Protein AF-A0AA88VRM8-F1 (afdb_monomer_lite)

Foldseek 3Di:
DDDDDDPDDDDDFDKDKDKDAAQDQAFWKQKWLPWIDGAHHGGIDIDTDGQDDPDDWMWIWGDNDDPVVRVVRNVVCPDDSGRPPVDQDDTFTWTKDALPPPRDIDIAIDRPRHDDDFDDDADDDDPGGDYDGD

pLDDT: mean 72.1, std 16.63, range [37.28, 94.19]

Structure (mmCIF, N/CA/C/O backbone):
data_AF-A0AA88VRM8-F1
#
_entry.id   AF-A0AA88VRM8-F1
#
loop_
_atom_site.group_PDB
_atom_site.id
_atom_site.type_symbol
_atom_site.label_atom_id
_atom_site.label_alt_id
_atom_site.label_comp_id
_atom_site.label_asym_id
_atom_site.label_entity_id
_atom_site.label_seq_id
_atom_site.pdbx_PDB_ins_code
_atom_site.Cartn_x
_atom_site.Cartn_y
_atom_site.Cartn_z
_atom_site.occupancy
_atom_site.B_iso_or_equiv
_atom_site.auth_seq_id
_atom_site.auth_comp_id
_atom_site.auth_asym_id
_atom_site.auth_atom_id
_atom_site.pdbx_PDB_model_num
ATOM 1 N N . SER A 1 1 ? -26.534 32.962 40.030 1.00 52.91 1 SER A N 1
ATOM 2 C CA . SER A 1 1 ? -25.283 32.441 39.452 1.00 52.91 1 SER A CA 1
ATOM 3 C C . SER A 1 1 ? -25.661 31.417 38.395 1.00 52.91 1 SER A C 1
ATOM 5 O O . SER A 1 1 ? -26.336 30.461 38.752 1.00 52.91 1 SER A O 1
ATOM 7 N N . ILE A 1 2 ? -25.371 31.661 37.113 1.00 55.50 2 ILE A N 1
ATOM 8 C CA . ILE A 1 2 ? -25.667 30.727 36.009 1.00 55.50 2 ILE A CA 1
ATOM 9 C C . ILE A 1 2 ? -24.394 29.924 35.740 1.00 55.50 2 ILE A C 1
ATOM 11 O O . ILE A 1 2 ? -23.359 30.505 35.428 1.00 55.50 2 ILE A O 1
ATOM 15 N N . PHE A 1 3 ? -24.465 28.603 35.897 1.00 53.59 3 PHE A N 1
ATOM 16 C CA . PHE A 1 3 ? -23.384 27.687 35.535 1.00 53.59 3 PHE A CA 1
ATOM 17 C C . PHE A 1 3 ? -23.498 27.369 34.039 1.00 53.59 3 PHE A C 1
ATOM 19 O O . PHE A 1 3 ? -24.464 26.742 33.611 1.00 53.59 3 PHE A O 1
ATOM 26 N N . ILE A 1 4 ? -22.527 27.815 33.242 1.00 58.81 4 ILE A N 1
ATOM 27 C CA . ILE A 1 4 ? -22.391 27.420 31.836 1.00 58.81 4 ILE A CA 1
ATOM 28 C C . ILE A 1 4 ? -21.626 26.093 31.811 1.00 58.81 4 ILE A C 1
ATOM 30 O O . ILE A 1 4 ? -20.441 26.056 32.133 1.00 58.81 4 ILE A O 1
ATOM 34 N N . PHE A 1 5 ? -22.301 25.002 31.444 1.00 56.22 5 PHE A N 1
ATOM 35 C CA . PHE A 1 5 ? -21.650 23.731 31.125 1.00 56.22 5 PHE A CA 1
ATOM 36 C C . PHE A 1 5 ? -21.178 23.771 29.670 1.00 56.22 5 PHE A C 1
ATOM 38 O O . PHE A 1 5 ? -21.985 23.742 28.743 1.00 56.22 5 PHE A O 1
ATOM 45 N N . ILE A 1 6 ? -19.864 23.855 29.468 1.00 65.12 6 ILE A N 1
ATOM 46 C CA . ILE A 1 6 ? -19.243 23.691 28.152 1.00 65.12 6 ILE A CA 1
ATOM 47 C C . ILE A 1 6 ? -19.193 22.186 27.862 1.00 65.12 6 ILE A C 1
ATOM 49 O O . ILE A 1 6 ? -18.390 21.465 28.452 1.00 65.12 6 ILE A O 1
ATOM 53 N N . PHE A 1 7 ? -20.060 21.703 26.972 1.00 58.47 7 PHE A N 1
ATOM 54 C CA . PHE A 1 7 ? -19.939 20.360 26.407 1.00 58.47 7 PHE A CA 1
ATOM 55 C C . PHE A 1 7 ? -18.825 20.372 25.360 1.00 58.47 7 PHE A C 1
ATOM 57 O O . PHE A 1 7 ? -18.988 20.912 24.267 1.00 58.47 7 PHE A O 1
ATOM 64 N N . ILE A 1 8 ? -17.676 19.797 25.711 1.00 62.50 8 ILE A N 1
ATOM 65 C CA . ILE A 1 8 ? -16.606 19.523 24.753 1.00 62.50 8 ILE A CA 1
ATOM 66 C C . ILE A 1 8 ? -17.032 18.285 23.963 1.00 62.50 8 ILE A C 1
ATOM 68 O O . ILE A 1 8 ? -16.942 17.160 24.453 1.00 62.50 8 ILE A O 1
ATOM 72 N N . PHE A 1 9 ? -17.540 18.493 22.751 1.00 48.81 9 PHE A N 1
ATOM 73 C CA . PHE A 1 9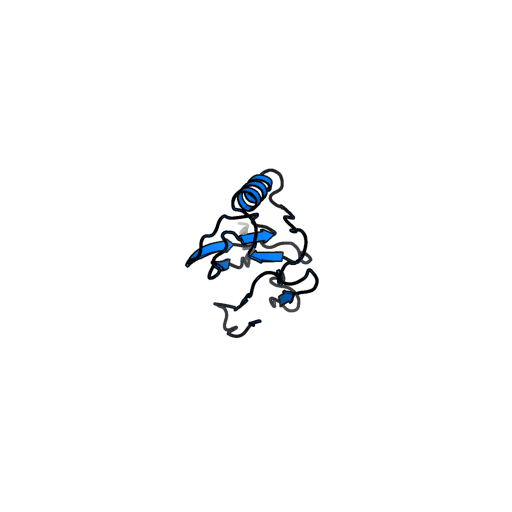 ? -17.748 17.409 21.799 1.00 48.81 9 PHE A CA 1
ATOM 74 C C . PHE A 1 9 ? -16.384 17.009 21.230 1.00 48.81 9 PHE A C 1
ATOM 76 O O . PHE A 1 9 ? -15.798 17.745 20.439 1.00 48.81 9 PHE A O 1
ATOM 83 N N . PHE A 1 10 ? -15.862 15.859 21.655 1.00 50.59 10 PHE A N 1
ATOM 84 C CA . PHE A 1 10 ? -14.703 15.245 21.014 1.00 50.59 10 PHE A CA 1
ATOM 85 C C . PHE A 1 10 ? -15.180 14.514 19.760 1.00 50.59 10 PHE A C 1
ATOM 87 O O . PHE A 1 10 ? -15.915 13.533 19.851 1.00 50.59 10 PHE A O 1
ATOM 94 N N . THR A 1 11 ? -14.773 14.983 18.585 1.00 46.34 11 THR A N 1
ATOM 95 C CA . THR A 1 11 ? -14.882 14.193 17.360 1.00 46.34 11 THR A CA 1
ATOM 96 C C . THR A 1 11 ? -13.735 13.181 17.355 1.00 46.34 11 THR A C 1
ATOM 98 O O . THR A 1 11 ? -12.568 13.551 17.247 1.00 46.34 11 THR A O 1
ATOM 101 N N . SER A 1 12 ? -14.036 11.892 17.532 1.00 50.25 12 SER A N 1
ATOM 102 C CA . SER A 1 12 ? -13.039 10.833 17.345 1.00 50.25 12 SER A CA 1
ATOM 103 C C . SER A 1 12 ? -12.856 10.593 15.848 1.00 50.25 12 SER A C 1
ATOM 105 O O . SER A 1 12 ? -13.790 10.151 15.177 1.00 50.25 12 SER A O 1
ATOM 107 N N . THR A 1 13 ? -11.674 10.882 15.313 1.00 52.72 13 THR A N 1
ATOM 108 C CA . THR A 1 13 ? -11.316 10.506 13.945 1.00 52.72 13 THR A CA 1
ATOM 109 C C . THR A 1 13 ? -10.701 9.104 13.958 1.00 52.72 13 THR A C 1
ATOM 111 O O . THR A 1 13 ? -9.665 8.883 14.580 1.00 52.72 13 THR A O 1
ATOM 114 N N . ASN A 1 14 ? -11.332 8.136 13.289 1.00 62.19 14 ASN A N 1
ATOM 115 C CA . ASN A 1 14 ? -10.767 6.793 13.116 1.00 62.19 14 ASN A CA 1
ATOM 116 C C . ASN A 1 14 ? -9.864 6.779 11.874 1.00 62.19 14 ASN A C 1
ATOM 118 O O . ASN A 1 14 ? -10.312 6.462 10.779 1.00 62.19 14 ASN A O 1
ATOM 122 N N . ALA A 1 15 ? -8.603 7.183 12.023 1.00 68.25 15 ALA A N 1
ATOM 123 C CA . ALA A 1 15 ? -7.612 7.037 10.957 1.00 68.25 15 ALA A CA 1
ATOM 124 C C . ALA A 1 15 ? -7.058 5.602 10.943 1.00 68.25 15 ALA A C 1
ATOM 126 O O . ALA A 1 15 ? -6.747 5.057 12.004 1.00 68.25 15 ALA A O 1
ATOM 127 N N . ALA A 1 16 ? -6.896 5.012 9.757 1.00 81.19 16 ALA A N 1
ATOM 128 C CA . ALA A 1 16 ? -6.173 3.753 9.589 1.00 81.19 16 ALA A CA 1
ATOM 129 C C . ALA A 1 16 ? -4.749 4.020 9.086 1.00 81.19 16 ALA A C 1
ATOM 131 O O . ALA A 1 16 ? -4.516 4.924 8.277 1.00 81.19 16 ALA A O 1
ATOM 132 N N . THR A 1 17 ? -3.803 3.207 9.554 1.00 86.69 17 THR A N 1
ATOM 133 C CA . THR A 1 17 ? -2.421 3.205 9.067 1.00 86.69 17 THR A CA 1
ATOM 134 C C . THR A 1 17 ? -2.179 1.940 8.260 1.00 86.69 17 THR A C 1
ATOM 136 O O . THR A 1 17 ? -2.357 0.834 8.767 1.00 86.69 17 THR A O 1
ATOM 139 N N . PHE A 1 18 ? -1.726 2.113 7.024 1.00 86.50 18 PHE A N 1
ATOM 140 C CA . PHE A 1 18 ? -1.313 1.046 6.126 1.00 86.50 18 PHE A CA 1
ATOM 141 C C . PHE A 1 18 ? 0.207 0.937 6.134 1.00 86.50 18 PHE A C 1
ATOM 143 O O . PHE A 1 18 ? 0.905 1.914 5.867 1.00 86.50 18 PHE A O 1
ATOM 150 N N . ASN A 1 19 ? 0.714 -0.257 6.432 1.00 90.69 19 ASN A N 1
ATOM 151 C CA . ASN A 1 19 ? 2.133 -0.574 6.340 1.00 90.69 19 ASN A CA 1
ATOM 152 C C . ASN A 1 19 ? 2.399 -1.229 4.980 1.00 90.69 19 ASN A C 1
ATOM 154 O O . ASN A 1 19 ? 2.178 -2.425 4.799 1.00 90.69 19 ASN A O 1
ATOM 158 N N . ILE A 1 20 ? 2.826 -0.432 4.006 1.00 88.44 20 ILE A N 1
ATOM 159 C CA . ILE A 1 20 ? 3.066 -0.891 2.637 1.00 88.44 20 ILE A CA 1
ATOM 160 C C . ILE A 1 20 ? 4.497 -1.398 2.558 1.00 88.44 20 ILE A C 1
ATOM 162 O O . ILE A 1 20 ? 5.438 -0.621 2.707 1.00 88.44 20 ILE A O 1
ATOM 166 N N . ARG A 1 21 ? 4.682 -2.695 2.315 1.00 91.12 21 ARG A N 1
ATOM 167 C CA . ARG A 1 21 ? 6.004 -3.318 2.214 1.00 91.12 21 ARG A CA 1
ATOM 168 C C . ARG A 1 21 ? 6.249 -3.833 0.806 1.00 91.12 21 ARG A C 1
ATOM 170 O O . ARG A 1 21 ? 5.501 -4.673 0.314 1.00 91.12 21 ARG A O 1
ATOM 177 N N . ASN A 1 22 ? 7.346 -3.397 0.196 1.00 88.50 22 ASN A N 1
ATOM 178 C CA . ASN A 1 22 ? 7.764 -3.927 -1.091 1.00 88.50 22 ASN A CA 1
ATOM 179 C C . ASN A 1 22 ? 8.691 -5.134 -0.899 1.00 88.50 22 ASN A C 1
ATOM 181 O O . ASN A 1 22 ? 9.797 -4.998 -0.389 1.00 88.50 22 ASN A O 1
ATOM 185 N N . ASN A 1 23 ? 8.256 -6.316 -1.331 1.00 90.06 23 ASN A N 1
ATOM 186 C CA . ASN A 1 23 ? 9.093 -7.522 -1.399 1.00 90.06 23 ASN A CA 1
ATOM 187 C C . ASN A 1 23 ? 9.403 -7.937 -2.852 1.00 90.06 23 ASN A C 1
ATOM 189 O O . ASN A 1 23 ? 9.907 -9.034 -3.088 1.00 90.06 23 ASN A O 1
ATOM 193 N N . SER A 1 24 ? 9.063 -7.092 -3.825 1.00 83.88 24 SER A N 1
ATOM 194 C CA . SER A 1 24 ? 9.299 -7.322 -5.248 1.00 83.88 24 SER A CA 1
ATOM 195 C C . SER A 1 24 ? 10.651 -6.739 -5.689 1.00 83.88 24 SER A C 1
ATOM 197 O O . SER A 1 24 ? 11.176 -5.843 -5.026 1.00 83.88 24 SER A O 1
ATOM 199 N N . PRO A 1 25 ? 11.223 -7.197 -6.820 1.00 83.00 25 PRO A N 1
ATOM 200 C CA . PRO A 1 25 ? 12.443 -6.612 -7.379 1.00 83.00 25 PRO A CA 1
ATOM 201 C C . PRO A 1 25 ? 12.218 -5.254 -8.073 1.00 83.00 25 PRO A C 1
ATOM 203 O O . PRO A 1 25 ? 13.187 -4.647 -8.524 1.00 83.00 25 PRO A O 1
ATOM 206 N N . PHE A 1 26 ? 10.970 -4.794 -8.206 1.00 79.06 26 PHE A N 1
ATOM 207 C CA . PHE A 1 26 ? 10.624 -3.516 -8.833 1.00 79.06 26 PHE A CA 1
ATOM 208 C C . PHE A 1 26 ? 10.523 -2.415 -7.778 1.00 79.06 26 PHE A C 1
ATOM 210 O O . PHE A 1 26 ? 10.171 -2.698 -6.639 1.00 79.06 26 PHE A O 1
ATOM 217 N N . THR A 1 27 ? 10.817 -1.167 -8.142 1.00 80.31 27 THR A N 1
ATOM 218 C CA . THR A 1 27 ? 10.765 -0.023 -7.219 1.00 80.31 27 THR A CA 1
ATOM 219 C C . THR A 1 27 ? 9.482 0.770 -7.429 1.00 80.31 27 THR A C 1
ATOM 221 O O . THR A 1 27 ? 9.262 1.298 -8.516 1.00 80.31 27 THR A O 1
ATOM 224 N N . GLY A 1 28 ? 8.695 0.945 -6.366 1.00 78.12 28 GLY A N 1
ATOM 225 C CA . GLY A 1 28 ? 7.541 1.846 -6.378 1.00 78.12 28 GLY A CA 1
ATOM 226 C C . GLY A 1 28 ? 6.294 1.291 -5.705 1.00 78.12 28 GLY A C 1
ATOM 227 O O . GLY A 1 28 ? 6.025 0.092 -5.730 1.00 78.12 28 GLY A O 1
ATOM 228 N N . ALA A 1 29 ? 5.530 2.198 -5.108 1.00 78.25 29 ALA A N 1
ATOM 229 C CA . ALA A 1 29 ? 4.147 1.979 -4.727 1.00 78.25 29 ALA A CA 1
ATOM 230 C C . ALA A 1 29 ? 3.358 3.275 -4.932 1.00 78.25 29 ALA A C 1
ATOM 232 O O . ALA A 1 29 ? 3.882 4.364 -4.688 1.00 78.25 29 ALA A O 1
ATOM 233 N N . ASP A 1 30 ? 2.103 3.154 -5.335 1.00 76.44 30 ASP A N 1
ATOM 234 C CA . ASP A 1 30 ? 1.150 4.247 -5.458 1.00 76.44 30 ASP A CA 1
ATOM 235 C C . ASP A 1 30 ? -0.030 4.023 -4.509 1.00 76.44 30 ASP A C 1
ATOM 237 O O . ASP A 1 30 ? -0.443 2.892 -4.252 1.00 76.44 30 ASP A O 1
ATOM 241 N N . ALA A 1 31 ? -0.565 5.116 -3.975 1.00 75.38 31 ALA A N 1
ATOM 242 C CA . ALA A 1 31 ? -1.744 5.114 -3.128 1.00 75.38 31 ALA A CA 1
ATOM 243 C C . ALA A 1 31 ? -2.682 6.260 -3.498 1.00 75.38 31 ALA A C 1
ATOM 245 O O . ALA A 1 31 ? -2.246 7.382 -3.779 1.00 75.38 31 ALA A O 1
ATOM 246 N N . VAL A 1 32 ? -3.984 6.011 -3.436 1.00 71.56 32 VAL A N 1
ATOM 247 C CA . VAL A 1 32 ? -4.999 7.059 -3.553 1.00 71.56 32 VAL A CA 1
ATOM 248 C C . VAL A 1 32 ? -5.821 7.069 -2.271 1.00 71.56 32 VAL A C 1
ATOM 250 O O . VAL A 1 32 ? -6.454 6.057 -2.001 1.00 71.56 32 VAL A O 1
ATOM 253 N N . PRO A 1 33 ? -5.842 8.174 -1.499 1.00 67.25 33 PRO A N 1
ATOM 254 C CA . PRO A 1 33 ? -4.907 9.294 -1.516 1.00 67.25 33 PRO A CA 1
ATOM 255 C C . PRO A 1 33 ? -3.522 8.852 -1.021 1.00 67.25 3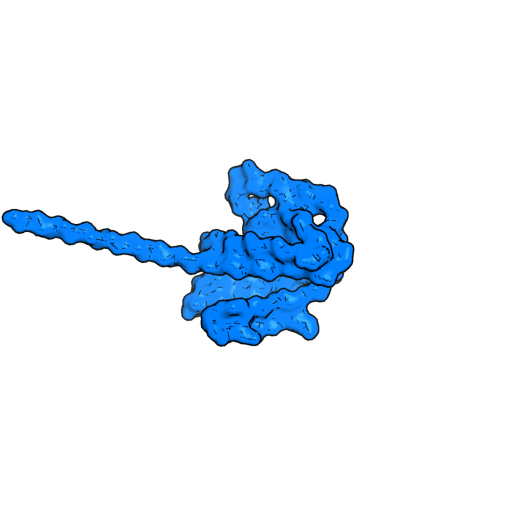3 PRO A C 1
ATOM 257 O O . PRO A 1 33 ? -3.383 7.883 -0.283 1.00 67.25 33 PRO A O 1
ATOM 260 N N . GLY A 1 34 ? -2.487 9.606 -1.381 1.00 69.50 34 GLY A N 1
ATOM 261 C CA . GLY A 1 34 ? -1.112 9.357 -0.926 1.00 69.50 34 GLY A CA 1
ATOM 262 C C . GLY A 1 34 ? -0.068 9.598 -2.012 1.00 69.50 34 GLY A C 1
ATOM 263 O O . GLY A 1 34 ? 1.057 9.979 -1.700 1.00 69.50 34 GLY A O 1
ATOM 264 N N . GLY A 1 35 ? -0.471 9.469 -3.278 1.00 72.50 35 GLY A N 1
ATOM 265 C CA . GLY A 1 35 ? 0.392 9.616 -4.444 1.00 72.50 35 GLY A CA 1
ATOM 266 C C . GLY A 1 35 ? 1.352 8.444 -4.618 1.00 72.50 35 GLY A C 1
ATOM 267 O O . GLY A 1 35 ? 1.176 7.383 -4.025 1.00 72.50 35 GLY A O 1
ATOM 268 N N . GLY A 1 36 ? 2.374 8.660 -5.443 1.00 74.06 36 GLY A N 1
ATOM 269 C CA . GLY A 1 36 ? 3.451 7.698 -5.652 1.00 74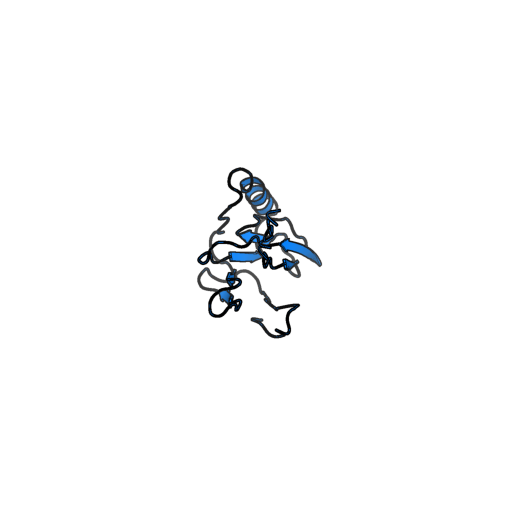.06 36 GLY A CA 1
ATOM 270 C C . GLY A 1 36 ? 4.604 7.884 -4.677 1.00 74.06 36 GLY A C 1
ATOM 271 O O . GLY A 1 36 ? 4.956 9.009 -4.315 1.00 74.06 36 GLY A O 1
ATOM 272 N N . ARG A 1 37 ? 5.241 6.782 -4.288 1.00 76.19 37 ARG A N 1
ATOM 273 C CA . ARG A 1 37 ? 6.468 6.772 -3.493 1.00 76.19 37 ARG A CA 1
ATOM 274 C C . ARG A 1 37 ? 7.459 5.758 -4.066 1.00 76.19 37 ARG A C 1
ATOM 276 O O . ARG A 1 37 ? 7.136 4.570 -4.125 1.00 76.19 37 ARG A O 1
ATOM 283 N N . PRO A 1 38 ? 8.685 6.179 -4.440 1.00 80.75 38 PRO A N 1
ATOM 284 C CA . PRO A 1 38 ? 9.765 5.236 -4.694 1.00 80.75 38 PRO A CA 1
ATOM 285 C C . PRO A 1 38 ? 9.966 4.370 -3.451 1.00 80.75 38 PRO A C 1
ATOM 287 O O . PRO A 1 38 ? 10.177 4.887 -2.350 1.00 80.75 38 PRO A O 1
ATOM 290 N N . LEU A 1 39 ? 9.830 3.062 -3.627 1.00 81.25 39 LEU A N 1
ATOM 291 C CA . LEU A 1 39 ? 9.886 2.090 -2.548 1.00 81.25 39 LEU A CA 1
ATOM 292 C C . LEU A 1 39 ? 10.705 0.909 -3.047 1.00 81.25 39 LEU A C 1
ATOM 294 O O . LEU A 1 39 ? 10.195 0.095 -3.812 1.00 81.25 39 LEU A O 1
ATOM 298 N N . ASP A 1 40 ? 11.984 0.858 -2.692 1.00 88.44 40 ASP A N 1
ATOM 299 C CA . ASP A 1 40 ? 12.882 -0.209 -3.137 1.00 88.44 40 ASP A CA 1
ATOM 300 C C . ASP A 1 40 ? 12.541 -1.546 -2.467 1.00 88.44 40 ASP A C 1
ATOM 302 O O . ASP A 1 40 ? 11.862 -1.600 -1.437 1.00 88.44 40 ASP A O 1
ATOM 306 N N . SER A 1 41 ? 13.052 -2.642 -3.030 1.00 90.06 41 SER A N 1
ATOM 307 C CA . SER A 1 41 ? 12.917 -3.977 -2.442 1.00 90.06 41 SER A CA 1
ATOM 308 C C . SER A 1 41 ? 13.362 -3.990 -0.974 1.00 90.06 41 SER A C 1
ATOM 310 O O . SER A 1 41 ? 14.490 -3.628 -0.640 1.00 90.06 41 SER A O 1
ATOM 312 N N . GLY A 1 42 ? 12.485 -4.466 -0.095 1.00 92.25 42 GLY A N 1
ATOM 313 C CA . GLY A 1 42 ? 12.683 -4.550 1.351 1.00 92.25 42 GLY A CA 1
ATOM 314 C C . GLY A 1 42 ? 12.306 -3.286 2.126 1.00 92.25 42 GLY A C 1
ATOM 315 O O . GLY A 1 42 ? 12.312 -3.328 3.356 1.00 92.25 42 GLY A O 1
ATOM 316 N N . GLN A 1 43 ? 11.970 -2.182 1.453 1.00 93.25 43 GLN A N 1
ATOM 317 C CA . GLN A 1 43 ? 11.531 -0.957 2.115 1.00 93.25 43 GLN A CA 1
ATOM 318 C C . GLN A 1 43 ? 10.045 -0.996 2.482 1.00 93.25 43 GLN A C 1
ATOM 320 O O . GLN A 1 43 ? 9.237 -1.735 1.908 1.00 93.25 43 GLN A O 1
ATOM 325 N N . THR A 1 44 ? 9.699 -0.128 3.433 1.00 91.88 44 THR A N 1
ATOM 326 C CA . THR A 1 44 ? 8.343 0.040 3.945 1.00 91.88 44 THR A CA 1
ATOM 327 C C . THR A 1 44 ? 7.914 1.505 3.902 1.00 91.88 44 THR A C 1
ATOM 329 O O . THR A 1 44 ? 8.718 2.418 4.115 1.00 91.88 44 THR A O 1
ATOM 332 N N . TRP A 1 45 ? 6.628 1.724 3.654 1.00 84.50 45 TRP A N 1
ATOM 333 C CA . TRP A 1 45 ? 5.957 3.011 3.721 1.00 84.50 45 TRP A CA 1
ATOM 334 C C . TRP A 1 45 ? 4.741 2.917 4.640 1.00 84.50 45 TRP A C 1
ATOM 336 O O . TRP A 1 45 ? 3.776 2.227 4.332 1.00 84.50 45 TRP A O 1
ATOM 346 N N . ASP A 1 46 ? 4.784 3.655 5.749 1.00 88.38 46 ASP A N 1
ATOM 347 C CA . ASP A 1 46 ? 3.602 3.904 6.571 1.00 88.38 46 ASP A CA 1
ATOM 348 C C . ASP A 1 46 ? 2.767 5.034 5.963 1.00 88.38 46 ASP A C 1
ATOM 350 O O . ASP A 1 46 ? 3.199 6.191 5.912 1.00 88.38 46 ASP A O 1
ATOM 354 N N . LEU A 1 47 ? 1.577 4.686 5.484 1.00 80.88 47 LEU A N 1
ATOM 355 C CA . LEU A 1 47 ? 0.592 5.617 4.958 1.00 80.88 47 LEU A CA 1
ATOM 356 C C . LEU A 1 47 ? -0.576 5.716 5.936 1.00 80.88 47 LEU A C 1
ATOM 358 O O . LEU A 1 47 ? -1.306 4.751 6.151 1.0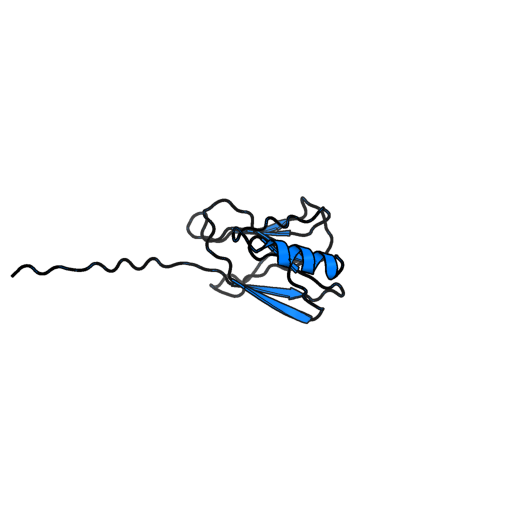0 80.88 47 LEU A O 1
ATOM 362 N N . THR A 1 48 ? -0.785 6.896 6.511 1.00 81.31 48 THR A N 1
ATOM 363 C CA . THR A 1 48 ? -2.012 7.186 7.256 1.00 81.31 48 THR A CA 1
ATOM 364 C C . THR A 1 48 ? -3.063 7.691 6.280 1.00 81.31 48 THR A C 1
ATOM 366 O O . THR A 1 48 ? -2.898 8.766 5.701 1.00 81.31 48 THR A O 1
ATOM 369 N N . SER A 1 49 ? -4.147 6.935 6.107 1.00 68.94 49 SER A N 1
ATOM 370 C CA . SER A 1 49 ? -5.273 7.411 5.308 1.00 68.94 49 SER A CA 1
ATOM 371 C C . SER A 1 49 ? -6.068 8.431 6.124 1.00 68.94 49 SER A C 1
ATOM 373 O O . SER A 1 49 ? -6.494 8.107 7.242 1.00 68.94 49 SER A O 1
ATOM 375 N N . PRO A 1 50 ? -6.310 9.652 5.611 1.00 57.25 50 PRO A N 1
ATOM 376 C CA . PRO A 1 50 ? -7.358 10.488 6.175 1.00 57.25 50 PRO A CA 1
ATOM 377 C C . PRO A 1 50 ? -8.707 9.768 6.002 1.00 57.25 50 PRO A C 1
ATOM 379 O O . PRO A 1 50 ? -8.877 8.978 5.075 1.00 57.25 50 PRO A O 1
ATOM 382 N N . LEU A 1 51 ? -9.669 10.027 6.893 1.00 53.91 51 LEU A N 1
ATOM 383 C CA . LEU A 1 51 ? -11.060 9.616 6.684 1.00 53.91 51 LEU A CA 1
ATOM 384 C C . LEU A 1 51 ? -11.554 10.257 5.373 1.00 53.91 51 LEU A C 1
ATOM 386 O O . LEU A 1 51 ? -11.780 11.469 5.366 1.00 53.91 51 LEU A O 1
ATOM 390 N N . ALA A 1 52 ? -11.721 9.509 4.275 1.00 48.16 52 ALA A N 1
ATOM 391 C CA . ALA A 1 52 ? -12.603 10.006 3.218 1.00 48.16 52 ALA A CA 1
ATOM 392 C C . ALA A 1 52 ? -14.050 9.938 3.703 1.00 48.16 52 ALA A C 1
ATOM 394 O O . ALA A 1 52 ? -14.409 9.059 4.497 1.00 48.16 52 ALA A O 1
ATOM 395 N N . PRO A 1 53 ? -14.903 10.836 3.191 1.00 45.12 53 PRO A N 1
ATOM 396 C CA . PRO A 1 53 ? -16.326 10.556 3.094 1.00 45.12 53 PRO A CA 1
ATOM 397 C C . PRO A 1 53 ? -16.543 9.147 2.520 1.00 45.12 53 PRO A C 1
ATOM 399 O O . PRO A 1 53 ? -15.803 8.722 1.635 1.00 45.12 53 PRO A O 1
ATOM 402 N N . GLN A 1 54 ? -17.539 8.426 3.045 1.00 42.62 54 GLN A N 1
ATOM 403 C CA . GLN A 1 54 ? -18.063 7.199 2.435 1.00 42.62 54 GLN A CA 1
ATOM 404 C C . GLN A 1 54 ? -18.150 7.402 0.920 1.00 42.62 54 GLN A C 1
ATOM 406 O O . GLN A 1 54 ? -18.911 8.277 0.527 1.00 42.62 54 GLN A O 1
ATOM 411 N N . GLU A 1 55 ? -17.346 6.671 0.136 1.00 37.28 55 GLU A N 1
ATOM 412 C CA . GLU A 1 55 ? -17.546 6.310 -1.288 1.00 37.28 55 GLU A CA 1
ATOM 413 C C . GLU A 1 55 ? -16.250 6.096 -2.089 1.00 37.28 55 GLU A C 1
ATOM 415 O O . GLU A 1 55 ? -16.323 5.559 -3.192 1.00 37.28 55 GLU A O 1
ATOM 420 N N . ASP A 1 56 ? -15.064 6.396 -1.555 1.00 40.25 56 ASP A N 1
ATOM 421 C CA . ASP A 1 56 ? -13.842 6.256 -2.355 1.00 40.25 56 ASP A CA 1
ATOM 422 C C . ASP A 1 56 ? -13.136 4.911 -2.149 1.00 40.25 56 ASP A C 1
ATOM 424 O O . ASP A 1 56 ? -12.653 4.588 -1.064 1.00 40.25 56 ASP A O 1
ATOM 428 N N . VAL A 1 57 ? -13.065 4.136 -3.234 1.00 43.50 57 VAL A N 1
ATOM 429 C CA . VAL A 1 57 ? -12.196 2.967 -3.362 1.00 43.50 57 VAL A CA 1
ATOM 430 C C . VAL A 1 57 ? -10.755 3.451 -3.382 1.00 43.50 57 VAL A C 1
ATOM 432 O O . VAL A 1 57 ? -10.278 4.048 -4.350 1.00 43.50 57 VAL A O 1
ATOM 435 N N . TYR A 1 58 ? -10.060 3.205 -2.286 1.00 52.62 58 TYR A N 1
ATOM 436 C CA . TYR A 1 58 ? -8.655 3.521 -2.171 1.00 52.62 58 TYR A CA 1
ATOM 437 C C . TYR A 1 58 ? -7.826 2.361 -2.695 1.00 52.62 58 TYR A C 1
ATOM 439 O O . TYR A 1 58 ? -7.887 1.269 -2.143 1.00 52.62 58 TYR A O 1
ATOM 447 N N . GLY A 1 59 ? -7.083 2.603 -3.774 1.00 50.22 59 GLY A N 1
ATOM 448 C CA . GLY A 1 59 ? -6.168 1.636 -4.368 1.00 50.22 59 GLY A CA 1
ATOM 449 C C . GLY A 1 59 ? -4.762 1.808 -3.805 1.00 50.22 59 GLY A C 1
ATOM 450 O O . GLY A 1 59 ? -4.200 2.903 -3.885 1.00 50.22 59 GLY A O 1
ATOM 451 N N . LEU A 1 60 ? -4.187 0.734 -3.265 1.00 53.88 60 LEU A N 1
ATOM 452 C CA . LEU A 1 60 ? -2.737 0.582 -3.150 1.00 53.88 60 LEU A CA 1
ATOM 453 C C . LEU A 1 60 ? -2.250 -0.239 -4.340 1.00 53.88 60 LEU A C 1
ATOM 455 O O . LEU A 1 60 ? -2.683 -1.374 -4.529 1.00 53.88 60 LEU A O 1
ATOM 459 N N . GLU A 1 61 ? -1.345 0.330 -5.127 1.00 56.62 61 GLU A N 1
ATOM 460 C CA . GLU A 1 61 ? -0.784 -0.306 -6.313 1.00 56.62 61 GLU A CA 1
ATOM 461 C C . GLU A 1 61 ? 0.732 -0.448 -6.153 1.00 56.62 61 GLU A C 1
ATOM 463 O O . GLU A 1 61 ? 1.444 0.552 -6.088 1.00 56.62 61 GLU A O 1
ATOM 468 N N . PRO A 1 62 ? 1.286 -1.665 -6.104 1.00 51.12 62 PRO A N 1
ATOM 469 C CA . PRO A 1 62 ? 2.716 -1.861 -6.252 1.00 51.12 62 PRO A CA 1
ATOM 470 C C . PRO A 1 62 ? 3.026 -1.690 -7.737 1.00 51.12 62 PRO A C 1
ATOM 472 O O . PRO A 1 62 ? 2.605 -2.481 -8.583 1.00 51.12 62 PRO A O 1
ATOM 475 N N . THR A 1 63 ? 3.707 -0.605 -8.078 1.00 51.41 63 THR A N 1
ATOM 476 C CA . THR A 1 63 ? 3.911 -0.232 -9.471 1.00 51.41 63 THR A CA 1
ATOM 477 C C . THR A 1 63 ? 5.077 -1.022 -10.067 1.00 51.41 63 THR A C 1
ATOM 479 O O . THR A 1 63 ? 6.227 -0.864 -9.665 1.00 51.41 63 THR A O 1
ATOM 482 N N . ALA A 1 64 ? 4.820 -1.829 -11.102 1.00 49.34 64 ALA A N 1
ATOM 483 C CA . ALA A 1 64 ? 5.863 -2.379 -11.979 1.00 49.34 64 ALA A CA 1
ATOM 484 C C . ALA A 1 64 ? 6.332 -1.322 -13.005 1.00 49.34 64 ALA A C 1
ATOM 486 O O . ALA A 1 64 ? 6.387 -1.577 -14.208 1.00 49.34 64 ALA A O 1
ATOM 487 N N . THR A 1 65 ? 6.606 -0.096 -12.553 1.00 50.62 65 THR A N 1
ATOM 488 C CA . THR A 1 65 ? 6.946 1.043 -13.424 1.00 50.62 65 THR A CA 1
ATOM 489 C C . THR A 1 65 ? 8.324 1.605 -13.093 1.00 50.62 65 THR A C 1
ATOM 491 O O . THR A 1 65 ? 8.851 1.374 -12.011 1.00 50.62 65 THR A O 1
ATOM 494 N N . SER A 1 66 ? 8.939 2.336 -14.027 1.00 52.53 66 SER A N 1
ATOM 495 C CA . SER A 1 66 ? 10.240 2.969 -13.784 1.00 52.53 66 SER A CA 1
ATOM 496 C C . SER A 1 66 ? 10.161 4.017 -12.667 1.00 52.53 66 SER A C 1
ATOM 498 O O . SER A 1 66 ? 9.147 4.701 -12.521 1.00 52.53 66 SER A O 1
ATOM 500 N N . THR A 1 67 ? 11.257 4.201 -11.924 1.00 58.91 67 THR A N 1
ATOM 501 C CA . THR A 1 67 ? 11.390 5.194 -10.840 1.00 58.91 67 THR A CA 1
ATOM 502 C C . THR A 1 67 ? 10.915 6.594 -11.249 1.00 58.91 67 THR A C 1
ATOM 504 O O . THR A 1 67 ? 10.245 7.272 -10.477 1.00 58.91 67 THR A O 1
ATOM 507 N N . GLU A 1 68 ? 11.174 7.004 -12.493 1.00 59.78 68 GLU A N 1
ATOM 508 C CA . GLU A 1 68 ? 10.738 8.296 -13.042 1.00 59.78 68 GLU A CA 1
ATOM 509 C C . GLU A 1 68 ? 9.210 8.467 -13.067 1.00 59.78 68 GLU A C 1
ATOM 511 O O . GLU A 1 68 ? 8.706 9.560 -12.804 1.00 59.78 68 GLU A O 1
ATOM 516 N N . GLN A 1 69 ? 8.456 7.402 -13.360 1.00 65.12 69 GLN A N 1
ATOM 517 C CA . GLN A 1 69 ? 6.990 7.452 -13.369 1.00 65.12 69 GLN A CA 1
ATOM 518 C C . GLN A 1 69 ? 6.435 7.591 -11.952 1.00 65.12 69 GLN A C 1
ATOM 520 O O . GLN A 1 69 ? 5.504 8.367 -11.730 1.00 65.12 69 GLN A O 1
ATOM 525 N N . VAL A 1 70 ? 7.045 6.894 -10.993 1.00 65.94 70 VAL A N 1
ATOM 526 C CA . VAL A 1 70 ? 6.690 6.980 -9.572 1.00 65.94 70 VAL A CA 1
ATOM 527 C C . VAL A 1 70 ? 6.975 8.388 -9.037 1.00 65.94 70 VAL A C 1
ATOM 529 O O . VAL A 1 70 ? 6.124 9.002 -8.396 1.00 65.94 70 VAL A O 1
ATOM 532 N N . GLU A 1 71 ? 8.135 8.963 -9.366 1.00 68.00 71 GLU A N 1
ATOM 533 C CA . GLU A 1 71 ? 8.483 10.338 -8.991 1.00 68.00 71 GLU A CA 1
ATOM 534 C C . GLU A 1 71 ? 7.571 11.392 -9.636 1.00 68.00 71 GLU A C 1
ATOM 536 O O . GLU A 1 71 ? 7.252 12.407 -9.010 1.00 68.00 71 GLU A O 1
ATOM 541 N N . ALA A 1 72 ? 7.141 11.184 -10.883 1.00 65.50 72 ALA A N 1
ATOM 542 C CA . ALA A 1 72 ? 6.196 12.077 -11.548 1.00 65.50 72 ALA A CA 1
ATOM 543 C C . ALA A 1 72 ? 4.828 12.077 -10.845 1.00 65.50 72 ALA A C 1
ATOM 545 O O . ALA A 1 72 ? 4.251 13.145 -10.630 1.00 65.50 72 ALA A O 1
ATOM 546 N N . ARG A 1 73 ? 4.341 10.903 -10.426 1.00 66.06 73 ARG A N 1
ATOM 547 C CA . ARG A 1 73 ? 3.087 10.746 -9.668 1.00 66.06 73 ARG A CA 1
ATOM 548 C C . ARG A 1 73 ? 3.184 11.346 -8.268 1.00 66.06 73 ARG A C 1
ATOM 550 O O . ARG A 1 73 ? 2.269 12.050 -7.854 1.00 66.06 73 ARG A O 1
ATOM 557 N N . ALA A 1 74 ? 4.316 11.175 -7.582 1.00 63.19 74 ALA A N 1
ATOM 558 C CA . ALA A 1 74 ? 4.593 11.829 -6.299 1.00 63.19 74 ALA A CA 1
ATOM 559 C C . ALA A 1 74 ? 4.429 13.361 -6.379 1.00 63.19 74 ALA A C 1
ATOM 561 O O . ALA A 1 74 ? 3.885 14.000 -5.479 1.00 63.19 74 ALA A O 1
ATOM 562 N N . LYS A 1 75 ? 4.868 13.967 -7.491 1.00 61.16 75 LYS A N 1
ATOM 563 C CA . LYS A 1 75 ? 4.799 15.422 -7.719 1.00 61.16 75 LYS A CA 1
ATOM 564 C C . LYS A 1 75 ? 3.382 15.928 -8.027 1.00 61.16 75 LYS A C 1
ATOM 566 O O . LYS A 1 75 ? 3.087 17.085 -7.724 1.00 61.16 75 LYS A O 1
ATOM 571 N N . GLN A 1 76 ? 2.491 15.086 -8.561 1.00 57.41 76 GLN A N 1
ATOM 572 C CA . GLN A 1 76 ? 1.091 15.446 -8.858 1.00 57.41 76 GLN A CA 1
ATOM 573 C C . GLN A 1 76 ? 0.236 15.718 -7.601 1.00 57.41 76 GLN A C 1
ATOM 575 O O . GLN A 1 76 ? -0.871 16.237 -7.713 1.00 57.41 76 GLN A O 1
ATOM 580 N N . VAL A 1 77 ? 0.750 15.439 -6.400 1.00 56.03 77 VAL A N 1
ATOM 581 C CA . VAL A 1 77 ? 0.034 15.562 -5.115 1.00 56.03 77 VAL A CA 1
ATOM 582 C C . VAL A 1 77 ? -0.155 17.022 -4.633 1.00 56.03 77 VAL A C 1
ATOM 584 O O . VAL A 1 77 ? -0.844 17.269 -3.647 1.00 56.03 77 VAL A O 1
ATOM 587 N N . THR A 1 78 ? 0.386 18.042 -5.310 1.00 47.31 78 THR A N 1
ATOM 588 C CA . THR A 1 78 ? 0.597 19.376 -4.694 1.00 47.31 78 THR A CA 1
ATOM 589 C C . THR A 1 78 ? -0.446 20.486 -4.938 1.00 47.31 78 THR A C 1
ATOM 591 O O . THR A 1 78 ? -0.105 21.658 -4.812 1.00 47.31 78 THR A O 1
ATOM 594 N N . ALA A 1 79 ? -1.733 20.197 -5.181 1.00 44.91 79 ALA A N 1
ATOM 595 C CA . ALA A 1 79 ? -2.741 21.284 -5.227 1.00 44.91 79 ALA A CA 1
ATOM 596 C C . ALA A 1 79 ? -4.110 21.002 -4.582 1.00 44.91 79 ALA A C 1
ATOM 598 O O . ALA A 1 79 ? -4.787 21.947 -4.185 1.00 44.91 79 ALA A O 1
ATOM 599 N N . THR A 1 80 ? -4.524 19.742 -4.436 1.00 41.56 80 THR A N 1
ATOM 600 C CA . THR A 1 80 ? -5.878 19.401 -3.946 1.00 41.56 80 THR A CA 1
ATOM 601 C C . THR A 1 80 ? -5.905 18.301 -2.883 1.00 41.56 80 THR A C 1
ATOM 603 O O . THR A 1 80 ? -6.981 17.940 -2.420 1.00 41.56 80 THR A O 1
ATOM 606 N N . GLY A 1 81 ? -4.750 17.748 -2.486 1.00 42.72 81 GLY A N 1
ATOM 607 C CA . GLY A 1 81 ? -4.676 16.633 -1.526 1.00 42.72 81 GLY A CA 1
ATOM 608 C C . GLY A 1 81 ? -5.265 15.314 -2.043 1.00 42.72 81 GLY A C 1
ATOM 609 O O . GLY A 1 81 ? -5.357 14.347 -1.293 1.00 42.72 81 GLY A O 1
ATOM 610 N N . TYR A 1 82 ? -5.651 15.274 -3.320 1.00 39.62 82 TYR A N 1
ATOM 611 C CA . TYR A 1 82 ? -6.385 14.181 -3.936 1.00 39.62 82 TYR A CA 1
ATOM 612 C C . TYR A 1 82 ? -5.779 13.910 -5.318 1.00 39.62 82 TYR A C 1
ATOM 614 O O . TYR A 1 82 ? -6.193 14.494 -6.319 1.00 39.62 82 TYR A O 1
ATOM 622 N N . SER A 1 83 ? -4.730 13.085 -5.385 1.00 46.53 83 SER A N 1
ATOM 623 C CA . SER A 1 83 ? -4.236 12.588 -6.672 1.00 46.53 83 SER A CA 1
ATOM 624 C C . SER A 1 83 ? -4.900 11.248 -6.966 1.00 46.53 83 SER A C 1
ATOM 626 O O . SER A 1 83 ? -4.553 10.242 -6.352 1.00 46.53 83 SER A O 1
ATOM 628 N N . ILE A 1 84 ? -5.816 11.225 -7.931 1.00 46.91 84 ILE A N 1
ATOM 629 C CA . ILE A 1 84 ? -6.258 9.996 -8.599 1.00 46.91 84 ILE A CA 1
ATOM 630 C C . ILE A 1 84 ? -5.136 9.514 -9.521 1.00 46.91 84 ILE A C 1
ATOM 632 O O . ILE A 1 84 ? -5.203 9.644 -10.741 1.00 46.91 84 ILE A O 1
ATOM 636 N N . ALA A 1 85 ? -4.064 8.976 -8.947 1.00 49.47 85 ALA A N 1
ATOM 637 C CA . ALA A 1 85 ? -3.028 8.312 -9.723 1.00 49.47 85 ALA A CA 1
ATOM 638 C C . ALA A 1 85 ? -3.502 6.908 -10.127 1.00 49.47 85 ALA A C 1
ATOM 640 O O . ALA A 1 85 ? -2.777 5.945 -9.916 1.00 49.47 85 ALA A O 1
ATOM 641 N N . LYS A 1 86 ? -4.705 6.776 -10.710 1.00 52.31 86 LYS A N 1
ATOM 642 C CA . LYS A 1 86 ? -5.127 5.505 -11.303 1.00 52.31 86 LYS A CA 1
ATOM 643 C C . LYS A 1 86 ? -4.130 5.197 -12.418 1.00 52.31 86 LYS A C 1
ATOM 645 O O . LYS A 1 86 ? -4.014 5.967 -13.377 1.00 52.31 86 LYS A O 1
ATOM 650 N N . THR A 1 87 ? -3.292 4.180 -12.233 1.00 59.69 87 THR A N 1
ATOM 651 C CA . THR A 1 87 ? -2.309 3.819 -13.254 1.00 59.69 87 THR A CA 1
ATOM 652 C C . THR A 1 87 ? -3.038 3.144 -14.428 1.00 59.69 87 THR A C 1
ATOM 654 O O . THR A 1 87 ? -4.212 2.778 -14.337 1.00 59.69 87 THR A O 1
ATOM 657 N N . THR A 1 88 ? -2.375 3.033 -15.577 1.00 69.56 88 THR A N 1
ATOM 658 C CA . THR A 1 88 ? -2.941 2.312 -16.721 1.00 69.56 88 THR A CA 1
ATOM 659 C C . THR A 1 88 ? -2.832 0.807 -16.450 1.00 69.56 88 THR A C 1
ATOM 661 O O . THR A 1 88 ? -1.711 0.369 -16.198 1.00 69.56 88 THR A O 1
ATOM 664 N N . PRO A 1 89 ? -3.927 0.024 -16.552 1.00 75.00 89 PRO A N 1
ATOM 665 C CA . PRO A 1 89 ? -3.900 -1.439 -16.463 1.00 75.00 89 PRO A CA 1
ATOM 666 C C . PRO A 1 89 ? -2.739 -2.101 -17.237 1.00 75.00 89 PRO A C 1
ATOM 668 O O . PRO A 1 89 ? -2.381 -1.610 -18.316 1.00 75.00 89 PRO A O 1
ATOM 671 N N . PRO A 1 90 ? -2.202 -3.252 -16.777 1.00 81.44 90 PRO A N 1
ATOM 672 C CA . PRO A 1 90 ? -2.763 -4.113 -15.733 1.00 81.44 90 PRO A CA 1
ATOM 673 C C . PRO A 1 90 ? -2.293 -3.786 -14.305 1.00 81.44 90 PRO A C 1
ATOM 675 O O . PRO A 1 90 ? -1.091 -3.651 -14.086 1.00 81.44 90 PRO A O 1
ATOM 678 N N . ASN A 1 91 ? -3.214 -3.777 -13.332 1.00 74.88 91 ASN A N 1
ATOM 679 C CA . ASN A 1 91 ? -2.941 -3.444 -11.928 1.00 74.88 91 ASN A CA 1
ATOM 680 C C . ASN A 1 91 ? -3.626 -4.398 -10.951 1.00 74.88 91 ASN A C 1
ATOM 682 O O . ASN A 1 91 ? -4.848 -4.517 -10.962 1.00 74.88 91 ASN A O 1
ATOM 686 N N . THR A 1 92 ? -2.843 -5.004 -10.057 1.00 82.06 92 THR A N 1
ATOM 687 C CA . THR A 1 92 ? -3.375 -5.622 -8.838 1.00 82.06 92 THR A CA 1
ATOM 688 C C . THR A 1 92 ? -3.689 -4.513 -7.831 1.00 82.06 92 THR A C 1
ATOM 690 O O . THR A 1 92 ? -2.774 -3.794 -7.425 1.00 82.06 92 THR A O 1
ATOM 693 N N . LEU A 1 93 ? -4.95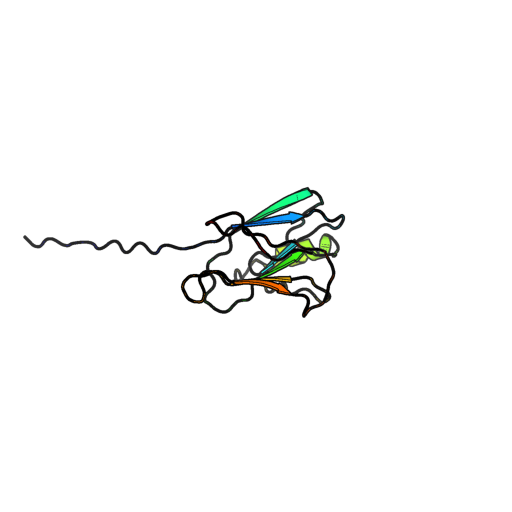2 -4.375 -7.420 1.00 81.62 93 LEU A N 1
ATOM 694 C CA . LEU A 1 93 ? -5.397 -3.323 -6.499 1.00 81.62 93 LEU A CA 1
ATOM 695 C C . LEU A 1 93 ? -5.677 -3.901 -5.111 1.00 81.62 93 LEU A C 1
ATOM 697 O O . LEU A 1 93 ? -6.393 -4.893 -5.005 1.00 81.62 93 LEU A O 1
ATOM 701 N N . ALA A 1 94 ? -5.172 -3.265 -4.054 1.00 85.56 94 ALA A N 1
ATOM 702 C CA . ALA A 1 94 ? -5.753 -3.408 -2.717 1.00 85.56 94 ALA A CA 1
ATOM 703 C C . ALA A 1 94 ? -6.812 -2.321 -2.543 1.00 85.56 94 ALA A C 1
ATOM 705 O O . ALA A 1 94 ? -6.456 -1.145 -2.550 1.00 85.56 94 ALA A O 1
ATOM 706 N N . GLU A 1 95 ? -8.073 -2.723 -2.401 1.00 82.50 95 GLU A N 1
ATOM 707 C CA . GLU A 1 95 ? -9.233 -1.841 -2.274 1.00 82.50 95 GLU A CA 1
ATOM 708 C C . GLU A 1 95 ? -9.729 -1.863 -0.827 1.00 82.50 95 GLU A C 1
ATOM 710 O O . GLU A 1 95 ? -9.788 -2.924 -0.202 1.00 82.50 95 GLU A O 1
ATOM 715 N N . PHE A 1 96 ? -10.066 -0.704 -0.257 1.00 82.81 96 PHE A N 1
ATOM 716 C CA . PHE A 1 96 ? -10.612 -0.641 1.099 1.00 82.81 96 PHE A CA 1
ATOM 717 C C . PHE A 1 96 ? -11.596 0.511 1.309 1.00 82.81 96 PHE A C 1
ATOM 719 O O . PHE A 1 96 ? -11.471 1.580 0.719 1.00 82.81 96 PHE A O 1
ATOM 726 N N . GLY A 1 97 ? -12.544 0.296 2.221 1.00 81.75 97 GLY A N 1
ATOM 727 C CA . GLY A 1 97 ? -13.460 1.290 2.762 1.00 81.75 97 GLY A CA 1
ATOM 728 C C . GLY A 1 97 ? -13.470 1.208 4.286 1.00 81.75 97 GLY A C 1
ATOM 729 O O . GLY A 1 97 ? -13.787 0.164 4.855 1.00 81.75 97 GLY A O 1
ATOM 730 N N . LEU A 1 98 ? -13.134 2.313 4.952 1.00 82.12 98 LEU A N 1
ATOM 731 C CA . LEU A 1 98 ? -13.018 2.384 6.413 1.00 82.12 98 LEU A CA 1
ATOM 732 C C . LEU A 1 98 ? -14.327 2.840 7.060 1.00 82.12 98 LEU A C 1
ATOM 734 O O . LEU A 1 98 ? -14.970 3.754 6.548 1.00 82.12 98 LEU A O 1
ATOM 738 N N . ASN A 1 99 ? -14.694 2.257 8.201 1.00 81.44 99 ASN A N 1
ATOM 739 C CA . ASN A 1 99 ? -15.863 2.624 9.003 1.00 81.44 99 ASN A CA 1
ATOM 740 C C . ASN A 1 99 ? -17.161 2.733 8.173 1.00 81.44 99 ASN A C 1
ATOM 742 O O . ASN A 1 99 ? -17.876 3.737 8.218 1.00 81.44 99 ASN A O 1
ATOM 746 N N . GLN A 1 100 ? -17.437 1.703 7.375 1.00 80.12 100 GLN A N 1
ATOM 747 C CA . GLN A 1 100 ? -18.557 1.641 6.439 1.00 80.12 100 GLN A CA 1
ATOM 748 C C . GLN A 1 100 ? -19.819 1.106 7.141 1.00 80.12 100 GLN A C 1
ATOM 750 O O . GLN A 1 100 ? -20.265 1.636 8.162 1.00 80.12 100 GLN A O 1
ATOM 755 N N . PHE A 1 101 ? -20.442 0.054 6.604 1.00 82.00 101 PHE A N 1
ATOM 756 C CA . PHE A 1 101 ? -21.640 -0.536 7.186 1.00 82.00 101 PHE A CA 1
ATOM 757 C C . PHE A 1 101 ? -21.357 -1.093 8.587 1.00 82.00 101 PHE A C 1
ATOM 759 O O . PHE A 1 101 ? -20.397 -1.828 8.794 1.00 82.00 101 PHE A O 1
ATOM 766 N N . GLN A 1 102 ? -22.206 -0.741 9.557 1.00 88.69 102 GLN A N 1
ATOM 767 C CA . GLN A 1 102 ? -22.090 -1.189 10.953 1.00 88.69 102 GLN A CA 1
ATOM 768 C C . GLN A 1 102 ? -20.731 -0.889 11.616 1.00 88.69 102 GLN A C 1
ATOM 770 O O . GLN A 1 102 ? -20.308 -1.627 12.504 1.00 88.69 102 GLN A O 1
ATOM 775 N N . ASN A 1 103 ? -20.075 0.214 11.233 1.00 84.50 103 ASN A N 1
ATOM 776 C CA . ASN A 1 103 ? -18.742 0.597 11.722 1.00 84.50 103 ASN A CA 1
ATOM 777 C C . ASN A 1 103 ? -17.663 -0.462 11.430 1.00 84.50 103 ASN A C 1
ATOM 779 O O . ASN A 1 103 ? -16.735 -0.640 12.217 1.00 84.50 103 ASN A O 1
ATOM 783 N N . GLN A 1 104 ? -17.817 -1.203 10.332 1.00 85.75 104 GLN A N 1
ATOM 784 C CA . GLN A 1 104 ? -16.845 -2.195 9.884 1.00 85.75 104 GLN A CA 1
ATOM 785 C C . GLN A 1 104 ? -16.045 -1.666 8.702 1.00 85.75 104 GLN A C 1
ATOM 787 O O . GLN A 1 104 ? -16.561 -0.922 7.864 1.00 85.75 104 GLN A O 1
ATOM 792 N N . ASP A 1 105 ? -14.794 -2.099 8.633 1.00 86.00 105 ASP A N 1
ATOM 793 C CA . ASP A 1 105 ? -13.941 -1.888 7.475 1.00 86.00 105 ASP A CA 1
ATOM 794 C C . ASP A 1 105 ? -14.173 -3.025 6.473 1.00 86.00 105 ASP A C 1
ATOM 796 O O . ASP A 1 105 ? -14.278 -4.192 6.856 1.00 86.00 105 ASP A O 1
ATOM 800 N N . PHE A 1 106 ? -14.234 -2.688 5.189 1.00 86.62 106 PHE A N 1
ATOM 801 C CA . PHE A 1 106 ? -14.293 -3.651 4.091 1.00 86.62 106 PHE A CA 1
ATOM 802 C C . PHE A 1 106 ? -13.042 -3.488 3.250 1.00 86.62 106 PHE A C 1
ATOM 804 O O . PHE A 1 106 ? -12.611 -2.365 3.005 1.00 86.62 106 PHE A O 1
ATOM 811 N N . PHE A 1 107 ? -12.447 -4.598 2.838 1.00 88.56 107 PHE A N 1
ATOM 812 C CA . PHE A 1 107 ? -11.234 -4.578 2.041 1.00 88.56 107 PHE A CA 1
ATOM 813 C C . PHE A 1 107 ? -11.109 -5.858 1.223 1.00 88.56 107 PHE A C 1
ATOM 815 O O . PHE A 1 107 ? -11.538 -6.930 1.662 1.00 88.56 107 PHE A O 1
ATOM 822 N N . ASP A 1 108 ? -10.508 -5.743 0.047 1.00 88.81 108 ASP A N 1
ATOM 823 C CA . ASP A 1 108 ? -10.281 -6.853 -0.866 1.00 88.81 108 ASP A CA 1
ATOM 824 C C . ASP A 1 108 ? -9.042 -6.625 -1.749 1.00 88.81 108 ASP A C 1
ATOM 826 O O . ASP A 1 108 ? -8.370 -5.592 -1.675 1.00 88.81 108 ASP A O 1
ATOM 830 N N . ILE A 1 109 ? -8.701 -7.651 -2.532 1.00 88.19 109 ILE A N 1
ATOM 831 C CA . ILE A 1 109 ? -7.770 -7.526 -3.651 1.00 88.19 109 ILE A CA 1
ATOM 832 C C . ILE A 1 109 ? -8.583 -7.669 -4.932 1.00 88.19 109 ILE A C 1
ATOM 834 O O . ILE A 1 109 ? -9.228 -8.701 -5.147 1.00 88.19 109 ILE A O 1
ATOM 838 N N . SER A 1 110 ? -8.475 -6.677 -5.807 1.00 84.25 110 SER A N 1
ATOM 839 C CA . SER A 1 110 ? -9.187 -6.624 -7.075 1.00 84.25 110 SER A CA 1
ATOM 840 C C . SER A 1 110 ? -8.239 -6.809 -8.252 1.00 84.25 110 SER A C 1
ATOM 842 O O . SER A 1 110 ? -7.158 -6.221 -8.326 1.00 84.25 110 SER A O 1
ATOM 844 N N . LEU A 1 111 ? -8.673 -7.660 -9.185 1.00 88.12 111 LEU A N 1
ATOM 845 C CA . LEU A 1 111 ? -8.012 -7.926 -10.467 1.00 88.12 111 LEU A CA 1
ATOM 846 C C . LEU A 1 111 ? -8.844 -7.415 -11.651 1.00 88.12 111 LEU A C 1
ATOM 848 O O . LEU A 1 111 ? -8.608 -7.806 -12.796 1.00 88.12 111 LEU A O 1
ATOM 852 N N . VAL A 1 112 ? -9.857 -6.579 -11.387 1.00 84.56 112 VAL A N 1
ATOM 853 C CA . VAL A 1 112 ? -10.736 -6.013 -12.425 1.00 84.56 112 VAL A CA 1
ATOM 854 C C . VAL A 1 112 ? -9.922 -5.206 -13.436 1.00 84.56 112 VAL A C 1
ATOM 856 O O . VAL A 1 112 ? -10.144 -5.326 -14.640 1.00 84.56 112 VAL A O 1
ATOM 859 N N . ASP A 1 113 ? -8.927 -4.464 -12.948 1.00 76.75 113 ASP A N 1
ATOM 860 C CA . ASP A 1 113 ? -7.984 -3.694 -13.757 1.00 76.75 113 ASP A CA 1
ATOM 861 C C . ASP A 1 113 ? -6.729 -4.506 -14.136 1.00 76.75 113 ASP A C 1
ATOM 863 O O . ASP A 1 113 ? -5.739 -3.937 -14.581 1.00 76.75 113 ASP A O 1
ATOM 867 N N . GLY A 1 114 ? -6.754 -5.838 -14.022 1.00 84.62 114 GLY A N 1
ATOM 868 C CA . GLY A 1 114 ? -5.673 -6.739 -14.424 1.00 84.62 114 GLY A CA 1
ATOM 869 C C . GLY A 1 114 ? -4.795 -7.231 -13.269 1.00 84.62 114 GLY A C 1
ATOM 870 O O . GLY A 1 114 ? -5.177 -7.201 -12.109 1.00 84.62 114 GLY A O 1
ATOM 871 N N . PHE A 1 115 ? -3.617 -7.756 -13.604 1.00 85.12 115 PHE A N 1
ATOM 872 C CA . PHE A 1 115 ? -2.649 -8.288 -12.643 1.00 85.12 115 PHE A CA 1
ATOM 873 C C . PHE A 1 115 ? -1.231 -7.916 -13.080 1.00 85.12 115 PHE A C 1
ATOM 875 O O . PHE A 1 115 ? -0.852 -8.170 -14.226 1.00 85.12 115 PHE A O 1
ATOM 882 N N . ASN A 1 116 ? -0.439 -7.354 -12.169 1.00 79.62 116 ASN A N 1
ATOM 883 C CA . ASN A 1 116 ? 0.972 -7.020 -12.406 1.00 79.62 116 ASN A CA 1
ATOM 884 C C . ASN A 1 116 ? 1.908 -7.557 -11.315 1.00 79.62 116 ASN A C 1
ATOM 886 O O . ASN A 1 116 ? 3.022 -7.985 -11.616 1.00 79.62 116 ASN A O 1
ATOM 890 N N . VAL A 1 117 ? 1.455 -7.570 -10.065 1.00 82.69 117 VAL A N 1
ATOM 891 C CA . VAL A 1 117 ? 2.244 -7.953 -8.891 1.00 82.69 117 VAL A CA 1
ATOM 892 C C . VAL A 1 117 ? 1.427 -8.832 -7.952 1.00 82.69 117 VAL A C 1
ATOM 894 O O . VAL A 1 117 ? 0.216 -8.675 -7.804 1.00 82.69 117 VAL A O 1
ATOM 897 N N . VAL A 1 118 ? 2.110 -9.767 -7.297 1.00 88.81 118 VAL A N 1
ATOM 898 C CA . VAL A 1 118 ? 1.530 -10.573 -6.220 1.00 88.81 118 VAL A CA 1
ATOM 899 C C . VAL A 1 118 ? 1.394 -9.695 -4.977 1.00 88.81 118 VAL A C 1
ATOM 901 O O . VAL A 1 118 ? 2.350 -9.019 -4.598 1.00 88.81 118 VAL A O 1
ATOM 904 N N . MET A 1 119 ? 0.229 -9.724 -4.334 1.00 87.69 119 MET A N 1
ATOM 905 C CA . MET A 1 119 ? -0.087 -8.878 -3.185 1.00 87.69 119 MET A CA 1
ATOM 906 C C . MET A 1 119 ? -0.724 -9.691 -2.060 1.00 87.69 119 MET A C 1
ATOM 908 O O . MET A 1 119 ? -1.505 -10.608 -2.302 1.00 87.69 119 MET A O 1
ATOM 912 N N . GLU A 1 120 ? -0.398 -9.315 -0.829 1.00 92.62 120 GLU A N 1
ATOM 913 C CA . GLU A 1 120 ? -1.084 -9.743 0.384 1.00 92.62 120 GLU A CA 1
ATOM 914 C C . GLU A 1 120 ? -1.685 -8.502 1.051 1.00 92.62 120 GLU A C 1
ATOM 916 O O . GLU A 1 120 ? -1.018 -7.466 1.111 1.00 92.62 120 GLU A O 1
ATOM 921 N N . PHE A 1 121 ? -2.915 -8.592 1.558 1.00 92.12 121 PHE A N 1
ATOM 922 C CA . PHE A 1 121 ? -3.569 -7.482 2.247 1.00 92.12 121 PHE A CA 1
ATOM 923 C C . PHE A 1 121 ? -4.157 -7.953 3.579 1.00 92.12 121 PHE A C 1
ATOM 925 O O . PHE A 1 121 ? -5.270 -8.472 3.646 1.00 92.12 121 PHE A O 1
ATOM 932 N N . ILE A 1 122 ? -3.374 -7.810 4.654 1.00 94.19 122 ILE A N 1
ATOM 933 C CA . ILE A 1 122 ? -3.681 -8.400 5.964 1.00 94.19 122 ILE A CA 1
ATOM 934 C C . ILE A 1 122 ? -3.863 -7.324 7.038 1.00 94.19 122 ILE A C 1
ATOM 936 O O . ILE A 1 122 ? -2.993 -6.462 7.192 1.00 94.19 122 ILE A O 1
ATOM 940 N N . PRO A 1 123 ? -4.934 -7.403 7.846 1.00 93.12 123 PRO A N 1
ATOM 941 C CA . PRO A 1 123 ? -5.095 -6.561 9.024 1.00 93.12 123 PRO A CA 1
ATOM 942 C C . PRO A 1 123 ? -4.029 -6.843 10.089 1.00 93.12 123 PRO A C 1
ATOM 944 O O . PRO A 1 123 ? -3.681 -7.990 10.364 1.00 93.12 123 PRO A O 1
ATOM 947 N N . THR A 1 124 ? -3.539 -5.790 10.740 1.00 93.25 124 THR A N 1
ATOM 948 C CA . THR A 1 124 ? -2.481 -5.879 11.766 1.00 93.25 124 THR A CA 1
ATOM 949 C C . THR A 1 124 ? -2.950 -5.467 13.163 1.00 93.25 124 THR A C 1
ATOM 951 O O . THR A 1 124 ? -2.156 -5.445 14.104 1.00 93.25 124 THR A O 1
ATOM 954 N N . SER A 1 125 ? -4.231 -5.128 13.328 1.00 91.62 125 SER A N 1
ATOM 955 C CA . SER A 1 125 ? -4.785 -4.592 14.575 1.00 91.62 125 SER A CA 1
ATOM 956 C C . SER A 1 125 ? -6.256 -4.986 14.784 1.00 91.62 125 SER A C 1
ATOM 958 O O . SER A 1 125 ? -6.858 -5.683 13.968 1.00 91.62 125 SER A O 1
ATOM 960 N N . ASN A 1 126 ? -6.830 -4.569 15.919 1.00 89.50 126 ASN A N 1
ATOM 961 C CA . ASN A 1 126 ? -8.263 -4.669 16.238 1.00 89.50 126 ASN A CA 1
ATOM 962 C C . ASN A 1 126 ? -8.876 -6.084 16.190 1.00 89.50 126 ASN A C 1
ATOM 964 O O . ASN A 1 126 ? -10.089 -6.237 16.078 1.00 89.50 126 ASN A O 1
ATOM 968 N N . GLY A 1 127 ? -8.054 -7.130 16.325 1.00 90.44 127 GLY A N 1
ATOM 969 C CA . GLY A 1 127 ? -8.512 -8.520 16.434 1.00 90.44 127 GLY A CA 1
ATOM 970 C C . GLY A 1 127 ? -8.918 -9.180 15.113 1.00 90.44 127 GLY A C 1
ATOM 971 O O . GLY A 1 127 ? -9.271 -10.358 15.128 1.00 90.44 127 GLY A O 1
ATOM 972 N N . CYS A 1 128 ? -8.828 -8.476 13.980 1.00 91.81 128 CYS A N 1
ATOM 973 C CA . CYS A 1 128 ? -8.935 -9.094 12.663 1.00 91.81 128 CYS A CA 1
ATOM 974 C C . CYS A 1 128 ? -7.573 -9.695 12.284 1.00 91.81 128 CYS A C 1
ATOM 976 O O . CYS A 1 128 ? -6.549 -9.024 12.385 1.00 91.81 128 CYS A O 1
ATOM 978 N N . THR A 1 129 ? -7.540 -10.975 11.910 1.00 93.50 129 THR A N 1
ATOM 979 C CA . THR A 1 129 ? -6.287 -11.747 11.760 1.00 93.50 129 THR A CA 1
ATOM 980 C C . THR A 1 129 ? -6.162 -12.450 10.414 1.00 93.50 129 THR A C 1
ATOM 982 O O . THR A 1 129 ? -5.256 -13.254 10.206 1.00 93.50 129 THR A O 1
ATOM 985 N N . SER A 1 130 ? -7.098 -12.214 9.500 1.00 93.31 130 SER A N 1
ATOM 986 C CA . SER A 1 130 ? -7.139 -12.862 8.192 1.00 93.31 130 SER A CA 1
ATOM 987 C C . SER A 1 130 ? -7.564 -11.856 7.136 1.00 93.31 130 SER A C 1
ATOM 989 O O . SER A 1 130 ? -8.390 -10.986 7.402 1.00 93.31 130 SER A O 1
ATOM 991 N N . GLY A 1 131 ? -6.998 -11.991 5.943 1.00 92.69 131 GLY A N 1
ATOM 992 C CA . GLY A 1 131 ? -7.281 -11.131 4.804 1.00 92.69 131 GLY A CA 1
ATOM 993 C C . GLY A 1 131 ? -6.931 -11.817 3.481 1.00 92.69 131 GLY A C 1
ATOM 994 O O . GLY A 1 131 ? -6.461 -12.964 3.491 1.00 92.69 131 GLY A O 1
ATOM 995 N N . PRO A 1 132 ? -7.186 -11.144 2.349 1.00 92.31 132 PRO A N 1
ATOM 996 C CA . PRO A 1 132 ? -6.806 -11.620 1.029 1.00 92.31 132 PRO A CA 1
ATOM 997 C C . PRO A 1 132 ? -5.299 -11.854 0.913 1.00 92.31 132 PRO A C 1
ATOM 999 O O . PRO A 1 132 ? -4.474 -11.051 1.352 1.00 92.31 132 PRO A O 1
ATOM 1002 N N . ARG A 1 133 ? -4.950 -12.972 0.287 1.00 90.06 133 ARG A N 1
ATOM 1003 C CA . ARG A 1 133 ? -3.580 -13.404 0.022 1.00 90.06 133 ARG A CA 1
ATOM 1004 C C . ARG A 1 133 ? -3.553 -14.242 -1.262 1.00 90.06 133 ARG A C 1
ATOM 1006 O O . ARG A 1 133 ? -4.618 -14.738 -1.642 1.00 90.06 133 ARG A O 1
ATOM 1013 N N . PRO A 1 134 ? -2.387 -14.386 -1.909 1.00 81.25 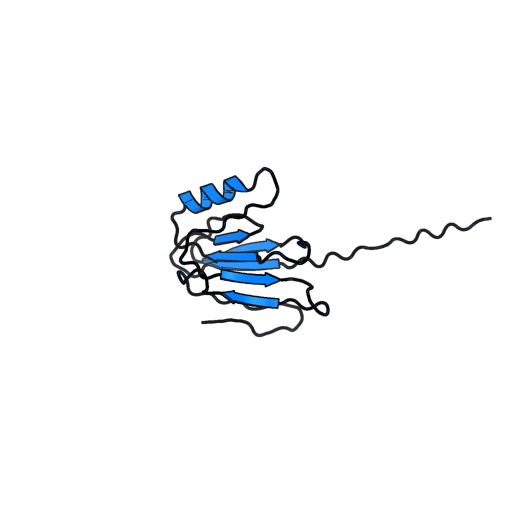134 PRO A N 1
ATOM 1014 C CA . PRO A 1 134 ? -2.231 -15.187 -3.123 1.00 81.25 134 PRO A CA 1
ATOM 1015 C C . PRO A 1 134 ? -2.566 -16.669 -2.921 1.00 81.25 134 PRO A C 1
ATOM 1017 O O . PRO A 1 134 ? -2.427 -17.164 -1.775 1.00 81.25 134 PRO A O 1
#

Radius of gyration: 17.71 Å; chains: 1; bounding box: 39×48×56 Å

Organism: NCBI:txid1293975

Secondary structure (DSSP, 8-state):
---------------EEEEEE--SSS--EEETTTEEE---TT-EEEEEE----TT--EEEE---S-HHHHHHHHHTTTTTS-------S---EEEEESS-GGG--EEEEE-TT---S-------STT-------

Sequence (134 aa):
SIFIFIFIFFTSTNAATFNIRNNSPFTGADAVPGGGRPLDSGQTWDLTSPLAPQEDVYGLEPTATSTEQVEARAKQVTATGYSIAKTTPPNTLAEFGLNQFQNQDFFDISLVDGFNVVMEFIPTSNGCTSGPRP

InterPro domains:
  IPR001938 Thaumatin family [PF00314] (31-128)
  IPR001938 Thaumatin family [PIRSF002703] (11-129)
  IPR001938 Thaumatin family [PR00347] (17-29)
  IPR001938 Thaumatin family [PR00347] (105-121)
  IPR001938 Thaumatin family [PS51367] (89-134)
  IPR001938 Thaumatin family [PTHR31048] (5-129)
  IPR001938 Thaumatin family [SM00205] (18-134)
  IPR037176 Osmotin/thaumatin-like superfamily [G3DSA:2.60.110.10] (16-132)
  IPR037176 Osmotin/thaumatin-like superfamily [SSF49870] (16-130)